Protein AF-A0A2V5Z7J9-F1 (afdb_monomer)

pLDDT: mean 91.4, std 5.43, range [63.31, 98.12]

Radius of gyration: 21.92 Å; Cα contacts (8 Å, |Δi|>4): 31; chains: 1; bounding box: 48×23×59 Å

Sequence (92 aa):
MNTLVTDQLTSFTAVIEQAGVPALRIVFTLAVIVFLVGGILILRRRHQFFDRDPDVENDVPVVRHNREEVILFVWSGLTLVLLSIAYQVWSA

Solvent-accessible surface area (backbone atoms only — not comparable to full-atom values): 5193 Å² total; per-residue (Å²): 132,63,64,71,60,53,54,53,50,53,56,51,49,51,59,49,46,68,56,46,48,60,50,52,42,52,53,35,50,51,52,43,51,52,49,53,52,49,49,53,50,47,66,75,41,35,63,86,77,51,52,87,50,89,91,43,94,74,63,43,75,69,53,38,50,51,52,48,50,54,52,51,49,54,52,50,52,52,47,51,52,41,49,52,51,36,50,51,56,71,74,106

Foldseek 3Di:
DDVVVVVVVVVVVVVCCVPVLVVQLVVLVVVLVCLVVVVVVCVVCVCVVQPDDPVDPPRDPVVSVVVVVVVCVVSVVVSVVSVVSSVVSVVD

Mean predicted aligned error: 6.26 Å

Structure (mmCIF, N/CA/C/O backbone):
data_AF-A0A2V5Z7J9-F1
#
_entry.id   AF-A0A2V5Z7J9-F1
#
loop_
_atom_site.group_PDB
_atom_site.id
_atom_site.type_symbol
_atom_site.label_atom_id
_atom_site.label_alt_id
_atom_site.label_comp_id
_atom_site.label_asym_id
_atom_site.label_entity_id
_atom_site.label_seq_id
_atom_site.pdbx_PDB_ins_code
_atom_site.Cartn_x
_atom_site.Cartn_y
_atom_site.Cartn_z
_atom_site.occupancy
_atom_site.B_iso_or_equiv
_atom_site.auth_seq_id
_atom_site.auth_comp_id
_atom_site.auth_asym_id
_atom_site.auth_atom_id
_atom_site.pdbx_PDB_model_num
ATOM 1 N N . MET A 1 1 ? 33.292 14.664 -21.906 1.00 63.31 1 MET A N 1
ATOM 2 C CA . MET A 1 1 ? 32.717 13.380 -21.444 1.00 63.31 1 MET A CA 1
ATOM 3 C C . MET A 1 1 ? 32.976 12.348 -22.533 1.00 63.31 1 MET A C 1
ATOM 5 O O . MET A 1 1 ? 32.859 12.716 -23.694 1.00 63.31 1 MET A O 1
ATOM 9 N N . ASN A 1 2 ? 33.433 11.138 -22.200 1.00 83.12 2 ASN A N 1
ATOM 10 C CA . ASN A 1 2 ? 33.801 10.124 -23.197 1.00 83.12 2 ASN A CA 1
ATOM 11 C C . ASN A 1 2 ? 32.528 9.477 -23.768 1.00 83.12 2 ASN A C 1
ATOM 13 O O . ASN A 1 2 ? 31.837 8.777 -23.033 1.00 83.12 2 ASN A O 1
ATOM 17 N N . THR A 1 3 ? 32.218 9.722 -25.042 1.00 84.31 3 THR A N 1
ATOM 18 C CA . THR A 1 3 ? 30.985 9.252 -25.703 1.00 84.31 3 THR A CA 1
ATOM 19 C C . THR A 1 3 ? 30.834 7.736 -25.626 1.00 84.31 3 THR A C 1
ATOM 21 O O . THR A 1 3 ? 29.755 7.243 -25.328 1.00 84.31 3 THR A O 1
ATOM 24 N N . LEU A 1 4 ? 31.945 7.005 -25.737 1.00 86.81 4 LEU A N 1
ATOM 25 C CA . LEU A 1 4 ? 31.972 5.546 -25.655 1.00 86.81 4 LEU A CA 1
ATOM 26 C C . LEU A 1 4 ? 31.520 5.018 -24.281 1.00 86.81 4 LEU A C 1
ATOM 28 O O . LEU A 1 4 ? 30.821 4.015 -24.194 1.00 86.81 4 LEU A O 1
ATOM 32 N N . VAL A 1 5 ? 31.887 5.720 -23.204 1.00 87.12 5 VAL A N 1
ATOM 33 C CA . VAL A 1 5 ? 31.460 5.377 -21.835 1.00 87.12 5 VAL A CA 1
ATOM 34 C C . VAL A 1 5 ? 29.980 5.700 -21.644 1.00 87.12 5 VAL A C 1
ATOM 36 O O . VAL A 1 5 ? 29.267 4.949 -20.986 1.00 87.12 5 VAL A O 1
ATOM 39 N N . THR A 1 6 ? 29.500 6.801 -22.227 1.00 88.25 6 THR A N 1
ATOM 40 C CA . THR A 1 6 ? 28.081 7.171 -22.167 1.00 88.25 6 THR A CA 1
ATOM 41 C C . THR A 1 6 ? 27.208 6.150 -22.897 1.00 88.25 6 THR A C 1
ATOM 43 O O . THR A 1 6 ? 26.207 5.727 -22.330 1.00 88.25 6 THR A O 1
ATOM 46 N N . ASP A 1 7 ? 27.627 5.686 -24.076 1.00 89.69 7 ASP A N 1
ATOM 47 C CA . ASP A 1 7 ? 26.902 4.682 -24.868 1.00 89.69 7 ASP A CA 1
ATOM 48 C C . ASP A 1 7 ? 26.856 3.307 -24.179 1.00 89.69 7 ASP A C 1
ATOM 50 O O . ASP A 1 7 ? 25.840 2.610 -24.200 1.00 89.69 7 ASP A O 1
ATOM 54 N N . GLN A 1 8 ? 27.946 2.913 -23.515 1.00 88.00 8 GLN A N 1
ATOM 55 C CA . GLN A 1 8 ? 27.980 1.680 -22.725 1.00 88.00 8 GLN A CA 1
ATOM 56 C C . GLN A 1 8 ? 27.040 1.747 -21.517 1.00 88.00 8 GLN A C 1
ATOM 58 O O . GLN A 1 8 ? 26.334 0.779 -21.232 1.00 88.00 8 GLN A O 1
ATOM 63 N N . LEU A 1 9 ? 27.006 2.887 -20.819 1.00 90.69 9 LEU A N 1
ATOM 64 C CA . LEU A 1 9 ? 26.122 3.084 -19.673 1.00 90.69 9 LEU A CA 1
ATOM 65 C C . LEU A 1 9 ? 24.649 3.109 -20.088 1.00 90.69 9 LEU A C 1
ATOM 67 O O . LEU A 1 9 ? 23.855 2.427 -19.450 1.00 90.69 9 LEU A O 1
ATOM 71 N N . THR A 1 10 ? 24.287 3.816 -21.163 1.00 90.81 10 THR A N 1
ATOM 72 C CA . THR A 1 10 ? 22.899 3.859 -21.655 1.00 90.81 10 THR A CA 1
ATOM 73 C C . THR A 1 10 ? 22.418 2.496 -22.143 1.00 90.81 10 THR A C 1
ATOM 75 O O . THR A 1 10 ? 21.290 2.100 -21.848 1.00 90.81 10 THR A O 1
ATOM 78 N N . SER A 1 11 ? 23.270 1.733 -22.835 1.00 88.44 11 SER A N 1
ATOM 79 C CA . SER A 1 11 ? 22.933 0.364 -23.235 1.00 88.44 11 SER A CA 1
ATOM 80 C C . SER A 1 11 ? 22.728 -0.547 -22.025 1.00 88.44 11 SER A C 1
ATOM 82 O O . SER A 1 11 ? 21.826 -1.383 -22.037 1.00 88.44 11 SER A O 1
ATOM 84 N N . PHE A 1 12 ? 23.551 -0.407 -20.986 1.00 89.12 12 PHE A N 1
ATOM 85 C CA . PHE A 1 12 ? 23.435 -1.214 -19.777 1.00 89.12 12 PHE A CA 1
ATOM 86 C C . PHE A 1 12 ? 22.178 -0.862 -18.967 1.00 89.12 12 PHE A C 1
ATOM 88 O O . PHE A 1 12 ? 21.450 -1.762 -18.546 1.00 89.12 12 PHE A O 1
ATOM 95 N N . THR A 1 13 ? 21.870 0.429 -18.797 1.00 88.81 13 THR A N 1
ATOM 96 C CA . THR A 1 13 ? 20.648 0.870 -18.107 1.00 88.81 13 THR A CA 1
ATOM 97 C C . THR A 1 13 ? 19.393 0.434 -18.849 1.00 88.81 13 THR A C 1
ATOM 99 O O . THR A 1 13 ? 18.467 -0.051 -18.209 1.00 88.81 13 THR A O 1
ATOM 102 N N . ALA A 1 14 ? 19.381 0.500 -20.185 1.00 87.94 14 ALA A N 1
ATOM 103 C CA . ALA A 1 14 ? 18.240 0.063 -20.988 1.00 87.94 14 ALA A CA 1
ATOM 104 C C . ALA A 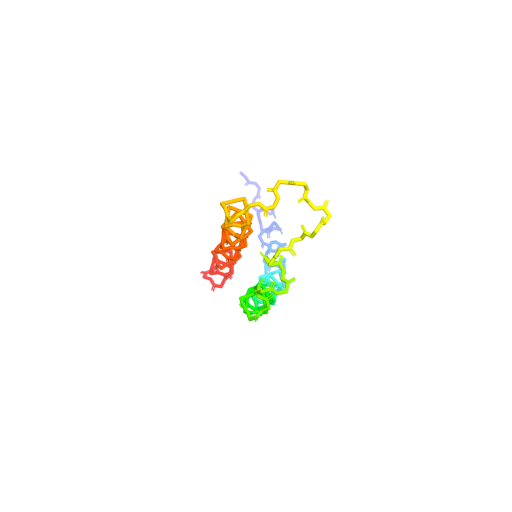1 14 ? 17.893 -1.422 -20.765 1.00 87.94 14 ALA A C 1
ATOM 106 O O . ALA A 1 14 ? 16.721 -1.775 -20.643 1.00 87.94 14 ALA A O 1
ATOM 107 N N . VAL A 1 15 ? 18.901 -2.294 -20.650 1.00 88.81 15 VAL A N 1
ATOM 108 C CA . VAL A 1 15 ? 18.693 -3.726 -20.363 1.00 88.81 15 VAL A CA 1
ATOM 109 C C . VAL A 1 15 ? 18.124 -3.936 -18.956 1.00 88.81 15 VAL A C 1
ATOM 111 O O . VAL A 1 15 ? 17.226 -4.759 -18.770 1.00 88.81 15 VAL A O 1
ATOM 114 N N . ILE A 1 16 ? 18.613 -3.182 -17.965 1.00 86.94 16 ILE A N 1
ATOM 115 C CA . ILE A 1 16 ? 18.088 -3.240 -16.594 1.00 86.94 16 ILE A CA 1
ATOM 116 C C . ILE A 1 16 ? 16.638 -2.758 -16.554 1.00 86.94 16 ILE A C 1
ATOM 118 O O . ILE A 1 16 ? 15.802 -3.425 -15.952 1.00 86.94 16 ILE A O 1
ATOM 122 N N . GLU A 1 17 ? 16.320 -1.636 -17.194 1.00 88.12 17 GLU A N 1
ATOM 123 C CA . GLU A 1 17 ? 14.970 -1.066 -17.210 1.00 88.12 17 GLU A CA 1
ATOM 124 C C . GLU A 1 17 ? 13.965 -1.994 -17.897 1.00 88.12 17 GLU A C 1
ATOM 126 O O . GLU A 1 17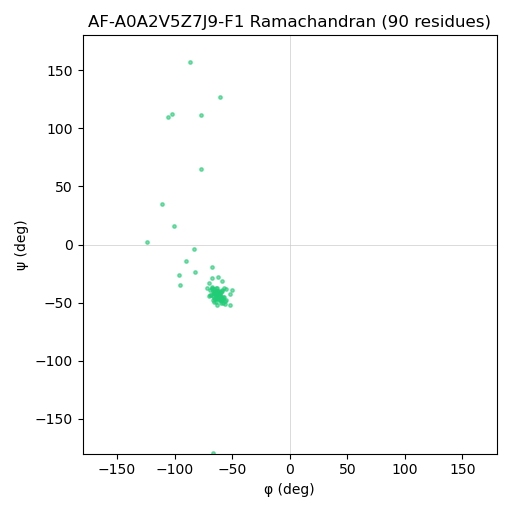 ? 12.862 -2.191 -17.379 1.00 88.12 17 GLU A O 1
ATOM 131 N N . GLN A 1 18 ? 14.369 -2.636 -19.000 1.00 89.62 18 GLN A N 1
ATOM 132 C CA . GLN A 1 18 ? 13.523 -3.559 -19.756 1.00 89.62 18 GLN A CA 1
ATOM 133 C C . GLN A 1 18 ? 12.967 -4.696 -18.885 1.00 89.62 18 GLN A C 1
ATOM 135 O O . GLN A 1 18 ? 11.812 -5.088 -19.054 1.00 89.62 18 GLN A O 1
ATOM 140 N N . ALA A 1 19 ? 13.763 -5.221 -17.952 1.00 89.62 19 ALA A N 1
ATOM 141 C CA . ALA A 1 19 ? 13.331 -6.272 -17.029 1.00 89.62 19 ALA A CA 1
ATOM 142 C C . ALA A 1 19 ? 12.844 -5.722 -15.676 1.00 89.62 19 ALA A C 1
ATOM 144 O O . ALA A 1 19 ? 11.914 -6.263 -15.073 1.00 89.62 19 ALA A O 1
ATOM 145 N N . GLY A 1 20 ? 13.458 -4.640 -15.201 1.00 89.88 20 GLY A N 1
ATOM 146 C CA . GLY A 1 20 ? 13.218 -4.053 -13.889 1.00 89.88 20 GLY A CA 1
ATOM 147 C C . GLY A 1 20 ? 11.850 -3.394 -13.773 1.00 89.88 20 GLY A C 1
ATOM 148 O O . GLY A 1 20 ? 11.145 -3.636 -12.793 1.00 89.88 20 GLY A O 1
ATOM 149 N N . VAL A 1 21 ? 11.426 -2.621 -14.777 1.00 91.81 21 VAL A N 1
ATOM 150 C CA . VAL A 1 21 ? 10.134 -1.917 -14.732 1.00 91.81 21 VAL A CA 1
ATOM 151 C C . VAL A 1 21 ? 8.954 -2.902 -14.679 1.00 91.81 21 VAL A C 1
ATOM 153 O O . VAL A 1 21 ? 8.125 -2.772 -13.774 1.00 91.81 21 VAL A O 1
ATOM 156 N N . PRO A 1 22 ? 8.866 -3.939 -15.541 1.00 94.75 22 PRO A N 1
ATOM 157 C CA . PRO A 1 22 ? 7.808 -4.945 -15.432 1.00 94.75 22 PRO A CA 1
ATOM 158 C C . PRO A 1 22 ? 7.808 -5.684 -14.090 1.00 94.75 22 PRO A C 1
ATOM 160 O O . PRO A 1 22 ? 6.741 -5.904 -13.514 1.00 94.75 22 PRO A O 1
ATOM 163 N N . ALA A 1 23 ? 8.986 -6.032 -13.562 1.00 94.94 23 ALA A N 1
ATOM 164 C CA . ALA A 1 23 ? 9.097 -6.697 -12.268 1.00 94.94 23 ALA A CA 1
ATOM 165 C C . ALA A 1 23 ? 8.567 -5.813 -11.127 1.00 94.94 23 ALA A C 1
ATOM 167 O O . ALA A 1 23 ? 7.761 -6.273 -10.316 1.00 94.94 23 ALA A O 1
ATOM 168 N N . LEU A 1 24 ? 8.946 -4.530 -11.099 1.00 95.00 24 LEU A N 1
ATOM 169 C CA . LEU A 1 24 ? 8.452 -3.567 -10.110 1.00 95.00 24 LEU A CA 1
ATOM 170 C C . LEU A 1 24 ? 6.932 -3.390 -10.209 1.00 95.00 24 LEU A C 1
ATOM 172 O O . LEU A 1 24 ? 6.253 -3.418 -9.182 1.00 95.00 24 LEU A O 1
ATOM 176 N N . ARG A 1 25 ? 6.377 -3.284 -11.425 1.00 96.12 25 ARG A N 1
ATOM 177 C CA . ARG A 1 25 ? 4.921 -3.203 -11.647 1.00 96.12 25 ARG A CA 1
ATOM 178 C C . ARG A 1 25 ? 4.198 -4.389 -11.019 1.00 96.12 25 ARG A C 1
ATOM 180 O O . ARG A 1 25 ? 3.224 -4.191 -10.295 1.00 96.12 25 ARG A O 1
ATOM 187 N N . ILE A 1 26 ? 4.682 -5.609 -11.250 1.00 97.00 26 ILE A N 1
ATOM 188 C CA . ILE A 1 26 ? 4.086 -6.829 -10.690 1.00 97.00 26 ILE A CA 1
ATOM 189 C C . ILE A 1 26 ? 4.161 -6.809 -9.161 1.00 97.00 26 ILE A C 1
ATOM 191 O O . ILE A 1 26 ? 3.136 -6.971 -8.498 1.00 97.00 26 ILE A O 1
ATOM 195 N N . VAL A 1 27 ? 5.347 -6.569 -8.595 1.00 97.12 27 VAL A N 1
ATOM 196 C CA . VAL A 1 27 ? 5.566 -6.610 -7.140 1.00 97.12 27 VAL A CA 1
ATOM 197 C C . VAL A 1 27 ? 4.702 -5.579 -6.416 1.00 97.12 27 VAL A C 1
ATOM 199 O O . VAL A 1 27 ? 4.005 -5.935 -5.465 1.00 97.12 27 VAL A O 1
ATOM 202 N N . PHE A 1 28 ? 4.678 -4.326 -6.876 1.00 96.75 28 PHE A N 1
ATOM 203 C CA . PHE A 1 28 ? 3.875 -3.286 -6.231 1.00 96.75 28 PHE A CA 1
ATOM 204 C C . PHE A 1 28 ? 2.373 -3.490 -6.429 1.00 96.75 28 PHE A C 1
ATOM 206 O O . PHE A 1 28 ? 1.604 -3.226 -5.508 1.00 96.75 28 PHE A O 1
ATOM 213 N N . THR A 1 29 ? 1.942 -4.035 -7.568 1.00 97.44 29 THR A N 1
ATOM 214 C CA . THR A 1 29 ? 0.529 -4.394 -7.770 1.00 97.44 29 THR A CA 1
ATOM 215 C C . THR A 1 29 ? 0.099 -5.489 -6.792 1.00 97.44 29 THR A C 1
ATOM 217 O O . THR A 1 29 ? -0.936 -5.362 -6.138 1.00 97.44 29 THR A O 1
ATOM 220 N N . LEU A 1 30 ? 0.910 -6.539 -6.628 1.00 98.06 30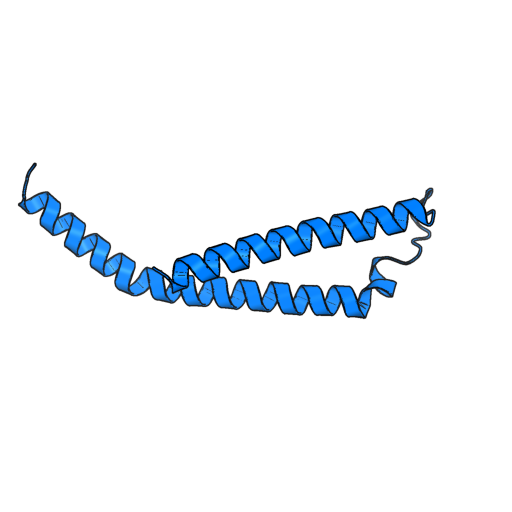 LEU A N 1
ATOM 221 C CA . LEU A 1 30 ? 0.637 -7.603 -5.660 1.00 98.06 30 LEU A CA 1
ATOM 222 C C . LEU A 1 30 ? 0.637 -7.076 -4.221 1.00 98.06 30 LEU A C 1
ATOM 224 O O . LEU A 1 30 ? -0.265 -7.409 -3.455 1.00 98.06 30 LEU A O 1
ATOM 228 N N . ALA A 1 31 ? 1.597 -6.220 -3.865 1.00 97.25 31 ALA A N 1
ATOM 229 C CA . ALA A 1 31 ? 1.656 -5.601 -2.544 1.00 97.25 31 ALA A CA 1
ATOM 230 C C . ALA A 1 31 ? 0.393 -4.776 -2.245 1.00 97.25 31 ALA A C 1
ATOM 232 O O . ALA A 1 31 ? -0.203 -4.937 -1.179 1.00 97.25 31 ALA A O 1
ATOM 233 N N . VAL A 1 32 ? -0.065 -3.955 -3.199 1.00 97.81 32 VAL A N 1
ATOM 234 C CA . VAL A 1 32 ? -1.319 -3.196 -3.076 1.00 97.81 32 VAL A CA 1
ATOM 235 C C . VAL A 1 32 ? -2.506 -4.135 -2.865 1.00 97.81 32 VAL A C 1
ATOM 237 O O . VAL A 1 32 ? -3.289 -3.920 -1.941 1.00 97.81 32 VAL A O 1
ATOM 240 N N . ILE A 1 33 ? -2.633 -5.202 -3.660 1.00 98.12 33 ILE A N 1
ATO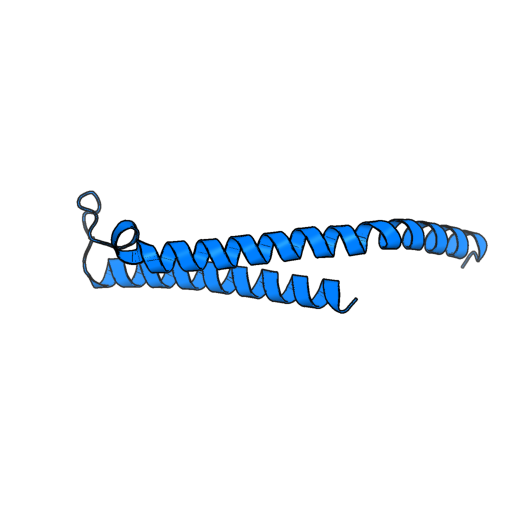M 241 C CA . ILE A 1 33 ? -3.726 -6.177 -3.514 1.00 98.12 33 ILE A CA 1
ATOM 242 C C . ILE A 1 33 ? -3.725 -6.790 -2.109 1.00 98.12 33 ILE A C 1
ATOM 244 O O . ILE A 1 33 ? -4.773 -6.838 -1.463 1.00 98.12 33 ILE A O 1
ATOM 248 N N . VAL A 1 34 ? -2.564 -7.219 -1.608 1.00 97.94 34 VAL A N 1
ATOM 249 C CA . VAL A 1 34 ? -2.436 -7.801 -0.264 1.00 97.94 34 VAL A CA 1
ATOM 250 C C . VAL A 1 34 ? -2.851 -6.802 0.816 1.00 97.94 34 VAL A C 1
ATOM 252 O O . VAL A 1 34 ? -3.600 -7.172 1.719 1.00 97.94 34 VAL A O 1
ATOM 255 N N . PHE A 1 35 ? -2.436 -5.538 0.715 1.00 97.25 35 PHE A N 1
ATOM 256 C CA . PHE A 1 35 ? -2.812 -4.500 1.681 1.00 97.25 35 PHE A CA 1
ATOM 257 C C . PHE A 1 35 ? -4.306 -4.159 1.639 1.00 97.25 35 PHE A C 1
ATOM 259 O O . PHE A 1 35 ? -4.924 -3.965 2.688 1.00 97.25 35 PHE A O 1
ATOM 266 N N . LEU A 1 36 ? -4.916 -4.138 0.453 1.00 96.12 36 LEU A N 1
ATOM 267 C CA . LEU A 1 36 ? -6.356 -3.917 0.310 1.00 96.12 36 LEU A CA 1
ATOM 268 C C . LEU A 1 36 ? -7.158 -5.084 0.891 1.00 96.12 36 LEU A C 1
ATOM 270 O O . LEU A 1 36 ? -8.075 -4.872 1.684 1.00 96.12 36 LEU A O 1
ATOM 274 N N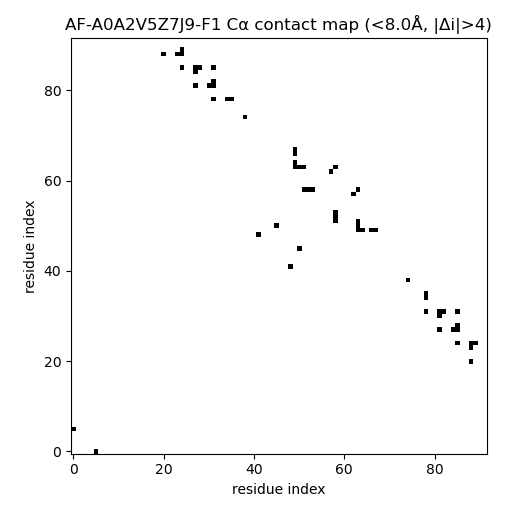 . VAL A 1 37 ? -6.791 -6.322 0.550 1.00 97.12 37 VAL A N 1
ATOM 275 C CA . VAL A 1 37 ? -7.445 -7.523 1.088 1.00 97.12 37 VAL A CA 1
ATOM 276 C C . VAL A 1 37 ? -7.248 -7.608 2.599 1.00 97.12 37 VAL A C 1
ATOM 278 O O . VAL A 1 37 ? -8.217 -7.823 3.325 1.00 97.12 37 VAL A O 1
ATOM 281 N N . GLY A 1 38 ? -6.028 -7.383 3.089 1.00 95.56 38 GLY A N 1
ATOM 282 C CA . GLY A 1 38 ? -5.722 -7.335 4.517 1.00 95.56 38 GLY A CA 1
ATOM 283 C C . GLY A 1 38 ? -6.552 -6.279 5.242 1.00 95.56 38 GLY A C 1
ATOM 284 O O . GLY A 1 38 ? -7.184 -6.592 6.247 1.00 95.56 38 GLY A O 1
ATOM 285 N N . GLY A 1 39 ? -6.663 -5.073 4.680 1.00 93.50 39 GLY A N 1
ATOM 286 C CA . GLY A 1 39 ? -7.507 -4.008 5.221 1.00 93.50 39 GLY A CA 1
ATOM 287 C C . GLY A 1 39 ? -8.981 -4.410 5.300 1.00 93.50 39 GLY A C 1
ATOM 288 O O . GLY A 1 39 ? -9.616 -4.240 6.339 1.00 93.50 39 GLY A O 1
ATOM 289 N N . ILE A 1 40 ? -9.522 -5.032 4.247 1.00 94.81 40 ILE A N 1
ATOM 290 C CA . ILE A 1 40 ? -10.898 -5.557 4.247 1.00 94.81 40 ILE A CA 1
ATOM 291 C C . ILE A 1 40 ? -11.081 -6.620 5.338 1.00 94.81 40 ILE A C 1
ATOM 293 O O . ILE A 1 40 ? -12.102 -6.624 6.029 1.00 94.81 40 ILE A O 1
ATOM 297 N N . LEU A 1 41 ? -10.115 -7.526 5.512 1.00 94.3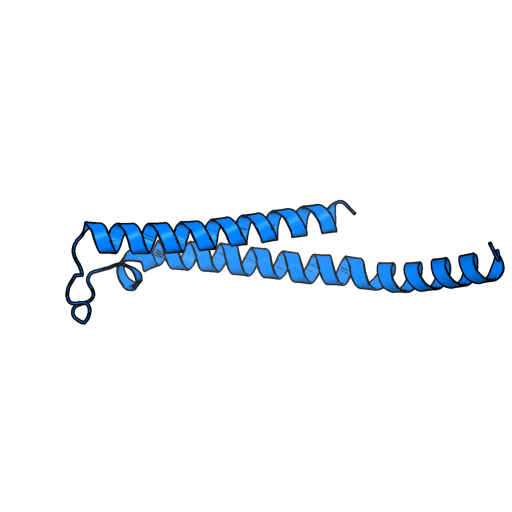8 41 LEU A N 1
ATOM 298 C CA . LEU A 1 41 ? -10.173 -8.562 6.544 1.00 94.38 41 LEU A CA 1
ATOM 299 C C . LEU A 1 41 ? -10.119 -7.969 7.955 1.00 94.38 41 LEU A C 1
ATOM 301 O O . LEU A 1 41 ? -10.900 -8.398 8.804 1.00 94.38 41 LEU A O 1
ATOM 305 N N . ILE A 1 42 ? -9.268 -6.965 8.187 1.00 91.31 42 ILE A N 1
ATOM 306 C CA . ILE A 1 42 ? -9.191 -6.227 9.454 1.00 91.31 42 ILE A CA 1
ATOM 307 C C . ILE A 1 42 ? -10.537 -5.563 9.752 1.00 91.31 42 ILE A C 1
ATOM 309 O O . ILE A 1 42 ? -11.085 -5.767 10.829 1.00 91.31 42 ILE A O 1
ATOM 313 N N . LEU A 1 43 ? -11.132 -4.857 8.786 1.00 89.19 43 LEU A N 1
ATOM 314 C CA . LEU A 1 43 ? -12.429 -4.194 8.965 1.00 89.19 43 LEU A CA 1
ATOM 315 C C . LEU A 1 43 ? -13.569 -5.185 9.240 1.00 89.19 43 LEU A C 1
ATOM 317 O O . LEU A 1 43 ? -14.427 -4.928 10.087 1.00 89.19 43 LEU A O 1
ATOM 321 N N . ARG A 1 44 ? -13.578 -6.332 8.547 1.00 91.81 44 ARG A N 1
ATOM 322 C CA . ARG A 1 44 ? -14.572 -7.399 8.757 1.00 91.81 44 ARG A CA 1
ATOM 323 C C . ARG A 1 44 ? -14.425 -8.072 10.113 1.00 91.81 44 ARG A C 1
ATOM 325 O O . ARG A 1 44 ? -15.423 -8.446 10.719 1.00 91.81 44 ARG A O 1
ATOM 332 N N . ARG A 1 45 ? -13.191 -8.246 10.583 1.00 91.56 45 ARG A N 1
ATOM 333 C CA . ARG A 1 45 ? -12.884 -8.889 11.863 1.00 91.56 45 ARG A CA 1
ATOM 334 C C . ARG A 1 45 ? -12.579 -7.890 12.972 1.00 91.56 45 ARG A C 1
ATOM 336 O O . ARG A 1 45 ? -12.134 -8.314 14.027 1.00 91.56 45 ARG A O 1
ATOM 343 N N . ARG A 1 46 ? -12.924 -6.608 12.807 1.00 86.75 46 ARG A N 1
ATOM 344 C CA . ARG A 1 46 ? -12.557 -5.543 13.755 1.00 86.75 46 ARG A CA 1
ATOM 345 C C . ARG A 1 46 ? -12.931 -5.863 15.203 1.00 86.75 46 ARG A C 1
ATOM 347 O O . ARG A 1 46 ? -12.096 -5.723 16.076 1.00 86.75 46 ARG A O 1
ATOM 354 N N . HIS A 1 47 ? -14.125 -6.407 15.431 1.00 85.81 47 HIS A N 1
ATOM 355 C CA . HIS A 1 47 ? -14.565 -6.892 16.743 1.00 85.81 47 HIS A CA 1
ATOM 356 C C . HIS A 1 47 ? -13.554 -7.862 17.383 1.00 85.81 47 HIS A C 1
ATOM 358 O O . HIS A 1 47 ? -13.038 -7.593 18.450 1.00 85.81 47 HIS A O 1
ATOM 364 N N . GLN A 1 48 ? -13.128 -8.909 16.677 1.00 87.31 48 GLN A N 1
ATOM 365 C CA . GLN A 1 48 ? -12.149 -9.883 17.171 1.00 87.31 48 GLN A CA 1
ATOM 366 C C . GLN A 1 48 ? -10.769 -9.285 17.482 1.00 87.31 48 GLN A C 1
ATOM 368 O O . GLN A 1 48 ? -10.059 -9.833 18.316 1.00 87.31 48 GLN A O 1
ATOM 373 N N . PHE A 1 49 ? -10.368 -8.204 16.807 1.00 84.56 49 PHE A N 1
ATOM 374 C CA . PHE A 1 49 ? -9.046 -7.590 16.985 1.00 84.56 49 PHE A CA 1
ATOM 375 C C . PHE A 1 49 ? -9.038 -6.404 17.958 1.00 84.56 49 PHE A C 1
ATOM 377 O O . PHE A 1 49 ? -8.000 -6.091 18.539 1.00 84.56 49 PHE A O 1
ATOM 384 N N . PHE A 1 50 ? -10.171 -5.722 18.113 1.00 86.69 50 PHE A N 1
ATOM 385 C CA . PHE A 1 50 ? -10.272 -4.455 18.840 1.00 86.69 50 PHE A CA 1
ATOM 386 C C . PHE A 1 50 ? -11.296 -4.480 19.983 1.00 86.69 50 PHE A C 1
ATOM 388 O O . PHE A 1 50 ? -11.453 -3.464 20.662 1.00 86.69 50 PHE A O 1
ATOM 395 N N . ASP A 1 51 ? -11.956 -5.615 20.236 1.00 88.19 51 ASP A N 1
ATOM 396 C CA . ASP A 1 51 ? -12.804 -5.794 21.418 1.00 88.19 51 ASP A CA 1
ATOM 397 C C . ASP A 1 51 ? -11.997 -5.791 22.721 1.00 88.19 51 ASP A C 1
ATOM 399 O O . ASP A 1 51 ? -10.784 -5.562 22.753 1.00 88.19 51 ASP A O 1
ATOM 403 N N . ARG A 1 52 ? -12.730 -5.960 23.828 1.00 86.12 52 ARG A N 1
ATOM 404 C CA . ARG A 1 52 ? -12.161 -5.940 25.166 1.00 86.12 52 ARG A CA 1
ATOM 405 C C . ARG A 1 52 ? -11.122 -7.047 25.339 1.00 86.12 52 ARG A C 1
ATOM 407 O O . ARG A 1 52 ? -11.456 -8.216 25.166 1.00 86.12 52 ARG A O 1
ATOM 414 N N . ASP A 1 53 ? -9.933 -6.666 25.772 1.00 84.12 53 ASP A N 1
ATOM 415 C CA . ASP A 1 53 ? -8.870 -7.576 26.168 1.00 84.12 53 ASP A CA 1
ATOM 416 C C . ASP A 1 53 ? -8.808 -7.648 27.706 1.00 84.12 53 ASP A C 1
ATOM 418 O O . ASP A 1 53 ? -8.513 -6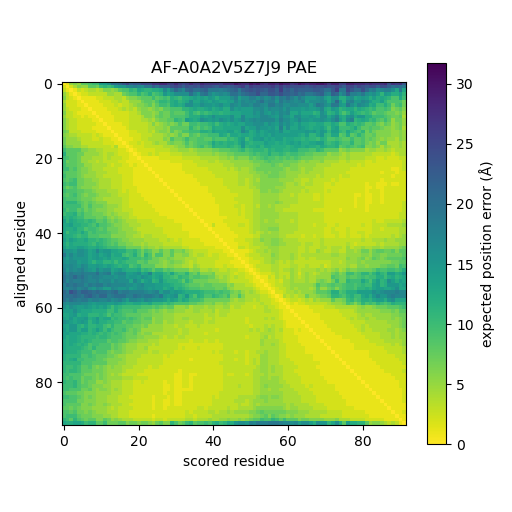.639 28.356 1.00 84.12 53 ASP A O 1
ATOM 422 N N . PRO A 1 54 ? -9.144 -8.798 28.323 1.00 86.25 54 PRO A N 1
ATOM 423 C CA . PRO A 1 54 ? -9.094 -8.952 29.773 1.00 86.25 54 PRO A CA 1
ATOM 424 C C . PRO A 1 54 ? -7.668 -8.907 30.339 1.00 86.25 54 PRO A C 1
ATOM 426 O O . PRO A 1 54 ? -7.526 -8.625 31.528 1.00 86.25 54 PRO A O 1
ATOM 429 N N . ASP A 1 55 ? -6.637 -9.134 29.520 1.00 88.25 55 ASP A N 1
ATOM 430 C CA . ASP A 1 55 ? -5.234 -9.120 29.952 1.00 88.25 55 ASP A CA 1
ATOM 431 C C . ASP A 1 55 ? -4.644 -7.696 29.993 1.00 88.25 55 ASP A C 1
ATOM 433 O O . ASP A 1 55 ? -3.510 -7.488 30.434 1.00 88.25 55 ASP A O 1
ATOM 437 N N . VAL A 1 56 ? -5.415 -6.684 29.573 1.00 81.81 56 VAL A N 1
ATOM 438 C CA . VAL A 1 56 ? -5.013 -5.274 29.574 1.00 81.81 56 VAL A CA 1
ATOM 439 C C . VAL A 1 56 ? -5.720 -4.523 30.706 1.00 81.81 56 VAL A C 1
ATOM 441 O O . VAL A 1 56 ? -6.914 -4.231 30.662 1.00 81.81 56 VAL A O 1
ATOM 444 N N . GLU A 1 57 ? -4.947 -4.142 31.723 1.00 84.06 57 GLU A N 1
ATOM 445 C CA . GLU A 1 57 ? -5.443 -3.546 32.975 1.00 84.06 57 GLU A CA 1
ATOM 446 C C . GLU A 1 57 ? -6.243 -2.239 32.774 1.00 84.06 57 GLU A C 1
ATOM 448 O O . GLU A 1 57 ? -7.209 -1.977 33.486 1.00 84.06 57 GLU A O 1
ATOM 453 N N . ASN A 1 58 ? -5.902 -1.449 31.748 1.00 85.88 58 ASN A N 1
ATOM 454 C CA . ASN A 1 58 ? -6.557 -0.178 31.405 1.00 85.88 58 ASN A CA 1
ATOM 455 C C . ASN A 1 58 ? -7.366 -0.243 30.101 1.00 85.88 58 ASN A C 1
ATOM 457 O O . ASN A 1 58 ? -7.431 0.736 29.353 1.00 85.88 58 ASN A O 1
ATOM 461 N N . ASP A 1 59 ? -7.996 -1.381 29.805 1.00 84.25 59 ASP A N 1
ATOM 462 C CA . ASP A 1 59 ? -8.795 -1.552 28.589 1.00 84.25 59 ASP A CA 1
ATOM 463 C C . ASP A 1 59 ? -10.180 -0.883 28.676 1.00 84.25 59 ASP A C 1
ATOM 465 O O . ASP A 1 59 ? -11.250 -1.502 28.698 1.00 84.25 59 ASP A O 1
ATOM 469 N N . VAL A 1 60 ? -10.152 0.444 28.770 1.00 90.19 60 VAL A N 1
ATOM 470 C CA . VAL A 1 60 ? -11.325 1.317 28.767 1.00 90.19 60 VAL A CA 1
ATOM 471 C C . VAL A 1 60 ? -11.731 1.674 27.329 1.00 90.19 60 VAL A C 1
ATOM 473 O O . VAL A 1 60 ? -10.893 1.660 26.423 1.00 90.19 60 VAL A O 1
ATOM 476 N N . PRO A 1 61 ? -13.002 2.051 27.077 1.00 89.12 61 PRO A N 1
ATOM 477 C CA . PRO A 1 61 ? -13.490 2.359 25.730 1.00 89.12 61 PRO A CA 1
ATOM 478 C C . PRO A 1 61 ? -12.618 3.341 24.936 1.00 89.12 61 PRO A C 1
ATOM 480 O O . PRO A 1 61 ? -12.395 3.114 23.752 1.00 89.12 61 PRO A O 1
ATOM 483 N N . VAL A 1 62 ? -12.081 4.379 25.588 1.00 90.56 62 VAL A N 1
ATOM 484 C CA . VAL A 1 62 ? -11.226 5.379 24.928 1.00 90.56 62 VAL A CA 1
ATOM 485 C C . VAL A 1 62 ? -9.881 4.800 24.472 1.00 90.56 62 VAL A C 1
ATOM 487 O O . VAL A 1 62 ? -9.423 5.103 23.377 1.00 90.56 62 VAL A O 1
ATOM 490 N N . VAL A 1 63 ? -9.272 3.910 25.262 1.00 89.25 63 VAL A N 1
ATOM 491 C CA . VAL A 1 63 ? -7.989 3.274 24.918 1.00 89.25 63 VAL A CA 1
ATOM 492 C C . VAL A 1 63 ? -8.169 2.309 23.745 1.00 89.25 63 VAL A C 1
ATOM 494 O O . VAL A 1 63 ? -7.338 2.285 22.838 1.00 89.25 63 VAL A O 1
ATOM 497 N N . ARG A 1 64 ? -9.283 1.567 23.712 1.00 88.50 64 ARG A N 1
ATOM 498 C CA . ARG A 1 64 ? -9.628 0.678 22.588 1.00 88.50 64 ARG A CA 1
ATOM 499 C C . ARG A 1 64 ? -9.821 1.440 21.287 1.00 88.50 64 ARG A C 1
ATOM 501 O O . ARG A 1 64 ? -9.277 1.039 20.263 1.00 88.50 64 ARG A O 1
ATOM 508 N N . HIS A 1 65 ? -10.547 2.553 21.350 1.00 89.69 65 HIS A N 1
ATOM 509 C CA . HIS A 1 65 ? -10.770 3.399 20.186 1.00 89.69 65 HIS A CA 1
ATOM 510 C C . HIS A 1 65 ? -9.454 3.977 19.654 1.00 89.69 65 HIS A C 1
ATOM 512 O O . HIS A 1 65 ? -9.162 3.822 18.475 1.00 89.69 65 HIS A O 1
ATOM 518 N N . ASN A 1 66 ? -8.599 4.515 20.531 1.00 90.56 66 ASN A N 1
ATOM 519 C CA . ASN A 1 66 ? -7.283 5.016 20.129 1.00 90.56 66 ASN A CA 1
ATOM 520 C C . ASN A 1 66 ? -6.417 3.923 19.481 1.00 90.56 66 ASN A C 1
ATOM 522 O O . ASN A 1 66 ? -5.713 4.187 18.510 1.00 90.56 66 ASN A O 1
ATOM 526 N N . ARG A 1 67 ? -6.455 2.688 19.998 1.00 88.94 67 ARG A N 1
ATOM 527 C CA . ARG A 1 67 ? -5.720 1.553 19.420 1.00 88.94 67 ARG A CA 1
ATOM 528 C C . ARG A 1 67 ? -6.205 1.227 18.007 1.00 88.94 67 ARG A C 1
ATOM 530 O O . ARG A 1 67 ? -5.380 1.026 17.115 1.00 88.94 67 ARG A O 1
ATOM 537 N N . GLU A 1 68 ? -7.521 1.185 17.810 1.00 91.00 68 GLU A N 1
ATOM 538 C CA . GLU A 1 68 ? -8.130 1.005 16.491 1.00 91.00 68 GLU A CA 1
ATOM 539 C C . GLU A 1 68 ? -7.710 2.131 15.537 1.00 91.00 68 GLU A C 1
ATOM 541 O O . GLU A 1 68 ? -7.199 1.851 14.453 1.00 91.00 68 GLU A O 1
ATOM 546 N N . GLU A 1 69 ? -7.833 3.393 15.957 1.00 91.19 69 GLU A N 1
ATOM 547 C CA . GLU A 1 69 ? -7.462 4.552 15.142 1.00 91.19 69 GLU A CA 1
ATOM 548 C C . GLU A 1 69 ? -5.988 4.542 14.742 1.00 91.19 69 GLU A C 1
ATOM 550 O O . GLU A 1 69 ? -5.677 4.742 13.571 1.00 91.19 69 GLU A O 1
ATOM 555 N N . VAL A 1 70 ? -5.072 4.260 15.672 1.00 93.06 70 VAL A N 1
ATOM 556 C CA . VAL A 1 70 ? -3.632 4.203 15.379 1.00 93.06 70 VAL A CA 1
ATOM 557 C C . VAL A 1 70 ? -3.326 3.121 14.344 1.00 93.06 70 VAL A C 1
ATOM 559 O O . VAL A 1 70 ? -2.576 3.367 13.397 1.00 93.06 70 VAL A O 1
ATOM 562 N N . ILE A 1 71 ? -3.921 1.934 14.482 1.00 91.88 71 ILE A N 1
ATOM 563 C CA . ILE A 1 71 ? -3.694 0.834 13.538 1.00 91.88 71 ILE A CA 1
ATOM 564 C C . ILE A 1 71 ? -4.293 1.162 12.168 1.00 91.88 71 ILE A C 1
ATOM 566 O O . ILE A 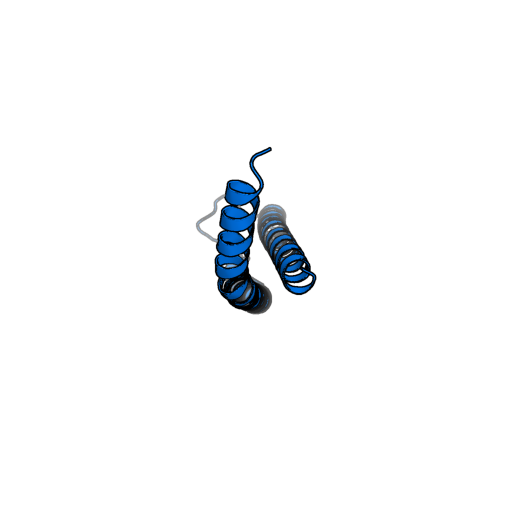1 71 ? -3.621 0.970 11.153 1.00 91.88 71 ILE A O 1
ATOM 570 N N . LEU A 1 72 ? -5.510 1.709 12.117 1.00 92.12 72 LEU A N 1
ATOM 571 C CA . LEU A 1 72 ? -6.133 2.139 10.864 1.00 92.12 72 LEU A CA 1
ATOM 572 C C . LEU A 1 72 ? -5.356 3.283 10.204 1.00 92.12 72 LEU A C 1
ATOM 574 O O . LEU A 1 72 ? -5.212 3.300 8.980 1.00 92.12 72 LEU A O 1
ATOM 578 N N . PHE A 1 73 ? -4.812 4.212 10.988 1.00 95.00 73 PHE A N 1
ATOM 579 C CA . PHE A 1 73 ? -4.013 5.327 10.494 1.00 95.00 73 PHE A CA 1
ATOM 580 C C . PHE A 1 73 ? -2.704 4.842 9.866 1.00 95.00 73 PHE A C 1
ATOM 582 O O . PHE A 1 73 ? -2.401 5.186 8.725 1.00 95.00 73 PHE A O 1
ATOM 589 N N . VAL A 1 74 ? -1.957 3.975 10.555 1.00 95.81 74 VAL A N 1
ATOM 590 C CA . VAL A 1 74 ? -0.719 3.396 10.010 1.00 95.81 74 VAL A CA 1
ATOM 591 C C . VAL A 1 74 ? -1.016 2.536 8.781 1.00 95.81 74 VAL A C 1
ATOM 593 O O . VAL A 1 74 ? -0.337 2.666 7.762 1.00 95.81 74 VAL A O 1
ATOM 596 N N . TRP A 1 75 ? -2.050 1.692 8.833 1.00 95.50 75 TRP A N 1
ATOM 597 C CA . TRP A 1 75 ? -2.421 0.827 7.712 1.00 95.50 75 TRP A CA 1
ATOM 598 C C . TRP A 1 75 ? -2.838 1.627 6.474 1.00 95.50 75 TRP A C 1
ATOM 600 O O . TRP A 1 75 ? -2.378 1.344 5.364 1.00 95.50 75 TRP A O 1
ATOM 610 N N . SER A 1 76 ? -3.688 2.644 6.646 1.00 94.44 76 SER A N 1
ATOM 611 C CA . SER A 1 76 ? -4.123 3.519 5.551 1.00 94.44 76 SER A CA 1
ATOM 612 C C . SER A 1 76 ? -2.964 4.342 4.994 1.00 94.44 76 SER A C 1
ATOM 614 O O . SER A 1 76 ? -2.804 4.395 3.776 1.00 94.44 76 SER A O 1
ATOM 616 N N . GLY A 1 77 ? -2.096 4.884 5.854 1.00 97.38 77 GLY A N 1
ATOM 617 C CA . GLY A 1 77 ? -0.870 5.569 5.449 1.00 97.38 77 GLY A CA 1
ATOM 618 C C . GLY A 1 77 ? 0.033 4.687 4.584 1.00 97.38 77 GLY A C 1
ATOM 619 O O . GLY A 1 77 ? 0.389 5.074 3.473 1.00 97.38 77 GLY A O 1
ATOM 620 N N . LEU A 1 78 ? 0.343 3.466 5.034 1.00 97.50 78 LEU A N 1
ATOM 621 C CA . LEU A 1 78 ? 1.141 2.508 4.257 1.00 97.50 78 LEU A CA 1
ATOM 622 C C . LEU A 1 78 ? 0.469 2.127 2.933 1.00 97.50 78 LEU A C 1
ATOM 624 O O . LEU A 1 78 ? 1.135 2.055 1.900 1.00 97.50 78 LEU A O 1
ATOM 628 N N . THR A 1 79 ? -0.852 1.938 2.941 1.00 97.00 79 THR A N 1
ATOM 629 C CA . THR A 1 79 ? -1.619 1.646 1.723 1.00 97.00 79 THR A CA 1
ATOM 630 C C . THR A 1 79 ? -1.513 2.797 0.718 1.00 97.00 79 THR A C 1
ATOM 632 O O . THR A 1 79 ? -1.298 2.554 -0.468 1.00 97.00 79 THR A O 1
ATOM 635 N N . LEU A 1 80 ? -1.597 4.052 1.174 1.00 97.75 80 LEU A N 1
ATOM 636 C CA . LEU A 1 80 ? -1.428 5.232 0.322 1.00 97.75 80 LEU A CA 1
ATOM 637 C C . LEU A 1 80 ? -0.011 5.342 -0.247 1.00 97.75 80 LEU A C 1
ATOM 639 O O . LEU A 1 80 ? 0.141 5.652 -1.428 1.00 97.75 80 LEU A O 1
ATOM 643 N N . VAL A 1 81 ? 1.023 5.048 0.551 1.00 97.94 81 VAL A N 1
ATOM 644 C CA . VAL A 1 81 ? 2.408 5.005 0.053 1.00 97.94 81 VAL A CA 1
ATOM 645 C C . VAL A 1 81 ? 2.548 3.954 -1.049 1.00 97.94 81 VAL A C 1
ATOM 647 O O . VAL A 1 81 ? 3.081 4.259 -2.114 1.00 97.94 81 VAL A O 1
ATOM 650 N N . LEU A 1 82 ? 2.023 2.743 -0.841 1.00 97.88 82 LEU A N 1
ATOM 651 C CA . LEU A 1 82 ? 2.069 1.680 -1.849 1.00 97.88 82 LEU A CA 1
ATOM 652 C C . LEU A 1 82 ? 1.321 2.057 -3.129 1.00 97.88 82 LEU A C 1
ATOM 654 O O . LEU A 1 82 ? 1.840 1.830 -4.219 1.00 97.88 82 LEU A O 1
ATOM 658 N N . LEU A 1 83 ? 0.137 2.662 -3.012 1.00 97.75 83 LEU A N 1
ATOM 659 C CA . LEU A 1 83 ? -0.626 3.150 -4.161 1.00 97.75 83 LEU A CA 1
ATOM 660 C C . LEU A 1 83 ? 0.132 4.240 -4.926 1.00 97.75 83 LEU A C 1
ATOM 662 O O . LEU A 1 83 ? 0.160 4.208 -6.153 1.00 97.75 83 LEU A O 1
ATOM 666 N N . SER A 1 84 ? 0.782 5.166 -4.218 1.00 97.81 84 SER A N 1
ATOM 667 C CA . SER A 1 84 ? 1.606 6.212 -4.832 1.00 97.81 84 SER A CA 1
ATOM 668 C C . SER A 1 84 ? 2.788 5.624 -5.603 1.00 97.81 84 SER A C 1
ATOM 670 O O . SER A 1 84 ? 3.029 6.013 -6.745 1.00 97.81 84 SER A O 1
ATOM 672 N N . ILE A 1 85 ? 3.497 4.650 -5.023 1.00 96.38 85 ILE A N 1
ATOM 673 C CA . ILE A 1 85 ? 4.618 3.987 -5.703 1.00 96.38 85 ILE A CA 1
ATOM 674 C C . ILE A 1 85 ? 4.117 3.186 -6.907 1.00 96.38 85 ILE A C 1
ATOM 676 O O . ILE A 1 85 ? 4.685 3.296 -7.990 1.00 96.38 85 ILE A O 1
ATOM 680 N N . ALA A 1 86 ? 3.038 2.415 -6.747 1.00 96.62 86 ALA A N 1
ATOM 681 C CA . ALA A 1 86 ? 2.448 1.661 -7.845 1.00 96.62 86 ALA A CA 1
ATOM 682 C C . ALA A 1 86 ? 2.057 2.595 -8.999 1.00 96.62 86 ALA A C 1
ATOM 684 O O . ALA A 1 86 ? 2.402 2.322 -10.145 1.00 96.62 86 ALA A O 1
ATOM 685 N N . TYR A 1 87 ? 1.414 3.726 -8.700 1.00 97.38 87 TYR A N 1
ATOM 686 C CA . TYR A 1 87 ? 1.081 4.738 -9.697 1.00 97.38 87 TYR A CA 1
ATOM 687 C C . TYR A 1 87 ? 2.327 5.264 -10.418 1.00 97.38 87 TYR A C 1
ATOM 689 O O . TYR A 1 87 ? 2.372 5.224 -11.645 1.00 97.38 87 TYR A O 1
ATOM 697 N N . GLN A 1 88 ? 3.360 5.673 -9.674 1.00 95.38 88 GLN A N 1
ATOM 698 C CA . GLN A 1 88 ? 4.617 6.165 -10.248 1.00 95.38 88 GLN A CA 1
ATOM 699 C C . GLN A 1 88 ? 5.246 5.140 -11.200 1.00 95.38 88 GLN A C 1
ATOM 701 O O . GLN A 1 88 ? 5.564 5.475 -12.336 1.00 95.38 88 GLN A O 1
ATOM 706 N N . VAL A 1 89 ? 5.348 3.878 -10.774 1.00 94.38 89 VAL A N 1
ATOM 707 C CA . VAL A 1 89 ? 5.952 2.779 -11.548 1.00 94.38 89 VAL A CA 1
ATOM 708 C C . VAL A 1 89 ? 5.132 2.406 -12.795 1.00 94.38 89 VAL A C 1
ATOM 710 O O . VAL A 1 89 ? 5.682 1.935 -13.793 1.00 94.38 89 VAL A O 1
ATOM 713 N N . TRP A 1 90 ? 3.814 2.604 -12.765 1.00 95.50 90 TRP A N 1
ATOM 714 C CA . TRP A 1 90 ? 2.953 2.421 -13.937 1.00 95.50 90 TRP A CA 1
ATOM 715 C C . TRP A 1 90 ? 2.942 3.633 -14.877 1.00 95.50 90 TRP A C 1
ATOM 717 O O . TRP A 1 90 ? 2.649 3.464 -16.057 1.00 95.50 90 TRP A O 1
ATOM 727 N N . SER A 1 91 ? 3.266 4.826 -14.371 1.00 92.44 91 SER A N 1
ATOM 728 C CA . SER A 1 91 ? 3.361 6.069 -15.151 1.00 92.44 91 SER A CA 1
ATOM 729 C C . SER A 1 91 ? 4.747 6.356 -15.741 1.00 92.44 91 SER A C 1
ATOM 731 O O . SER A 1 91 ? 4.857 7.233 -16.596 1.00 92.44 91 SE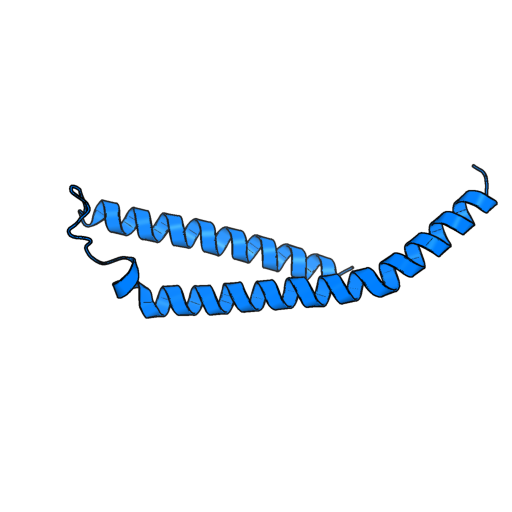R A O 1
ATOM 733 N N . ALA A 1 92 ? 5.776 5.647 -15.268 1.00 81.12 92 ALA A N 1
ATOM 734 C CA . ALA A 1 92 ? 7.139 5.658 -15.799 1.00 81.12 92 ALA A CA 1
ATOM 735 C C . ALA A 1 92 ? 7.242 4.797 -17.063 1.00 81.12 92 ALA A C 1
ATOM 737 O O . ALA A 1 92 ? 7.899 5.257 -18.019 1.00 81.12 92 ALA A O 1
#

Secondary structure (DSSP, 8-state):
--HHHHHHHHHHHHHHHHHHHHHHHHHHHHHHHHHHHHHHHHHHTHHHHHS--TT-TT--HHHHHHHHHHHHHHHHHHHHHHHHHHHHHHH-